Protein AF-A0A939L109-F1 (afdb_monomer_lite)

Structure (mmCIF, N/CA/C/O backbone):
data_AF-A0A939L109-F1
#
_entry.id   AF-A0A939L109-F1
#
loop_
_atom_site.group_PDB
_atom_site.id
_atom_site.type_symbol
_atom_site.label_atom_id
_atom_site.label_alt_id
_atom_site.label_comp_id
_atom_site.label_asym_id
_atom_site.label_entity_id
_atom_site.label_seq_id
_atom_site.pdbx_PDB_ins_code
_atom_site.Cartn_x
_atom_site.Cartn_y
_atom_site.Cartn_z
_atom_site.occupancy
_atom_site.B_iso_or_equiv
_atom_site.auth_seq_id
_atom_site.auth_comp_id
_atom_site.auth_asym_id
_atom_site.auth_atom_id
_atom_site.pdbx_PDB_model_num
ATOM 1 N N . MET A 1 1 ? -14.564 -8.162 -35.081 1.00 49.44 1 MET A N 1
ATOM 2 C CA . MET A 1 1 ? -13.228 -7.936 -35.665 1.00 49.44 1 MET A CA 1
ATOM 3 C C . MET A 1 1 ? -12.647 -6.799 -34.848 1.00 49.44 1 MET A C 1
ATOM 5 O O . MET A 1 1 ? -13.273 -5.752 -34.835 1.00 49.44 1 MET A O 1
ATOM 9 N N . ALA A 1 2 ? -11.643 -7.060 -34.009 1.00 52.41 2 ALA A N 1
ATOM 10 C CA . ALA A 1 2 ? -11.053 -6.019 -33.167 1.00 52.41 2 ALA A CA 1
ATOM 11 C C . ALA A 1 2 ? -10.282 -5.046 -34.067 1.00 52.41 2 ALA A C 1
ATOM 13 O O . ALA A 1 2 ? -9.572 -5.512 -34.960 1.00 52.41 2 ALA A O 1
ATOM 14 N N . ASP A 1 3 ? -10.469 -3.741 -33.869 1.00 55.56 3 ASP A N 1
ATOM 15 C CA . ASP A 1 3 ? -9.761 -2.716 -34.632 1.00 55.56 3 ASP A CA 1
ATOM 16 C C . ASP A 1 3 ? -8.244 -2.882 -34.444 1.00 55.56 3 ASP A C 1
ATOM 18 O O . ASP A 1 3 ? -7.767 -2.841 -33.305 1.00 55.56 3 ASP A O 1
ATOM 22 N N . PRO A 1 4 ? -7.473 -3.090 -35.527 1.00 61.28 4 PRO A N 1
ATOM 23 C CA . PRO A 1 4 ? -6.024 -3.274 -35.451 1.00 61.28 4 PRO A CA 1
ATOM 24 C C . PRO A 1 4 ? -5.295 -2.018 -34.949 1.00 61.28 4 PRO A C 1
ATOM 26 O O . PRO A 1 4 ? -4.188 -2.136 -34.431 1.00 61.28 4 PRO A O 1
ATOM 29 N N . ASP A 1 5 ? -5.931 -0.845 -35.023 1.00 57.03 5 ASP A N 1
ATOM 30 C CA . ASP A 1 5 ? -5.383 0.414 -34.508 1.00 57.03 5 ASP A CA 1
ATOM 31 C C . ASP A 1 5 ? -5.327 0.458 -32.972 1.00 57.03 5 ASP A C 1
ATOM 33 O O . ASP A 1 5 ? -4.375 0.994 -32.411 1.00 57.03 5 ASP A O 1
ATOM 37 N N . LEU A 1 6 ? -6.253 -0.205 -32.263 1.00 56.50 6 LEU A N 1
ATOM 38 C CA . LEU A 1 6 ? -6.193 -0.302 -30.793 1.00 56.50 6 LEU A CA 1
ATOM 39 C C . LEU A 1 6 ? -5.049 -1.204 -30.304 1.00 56.50 6 LEU A C 1
ATOM 41 O O . LEU A 1 6 ? -4.617 -1.087 -29.159 1.00 56.50 6 LEU A O 1
ATOM 45 N N . ALA A 1 7 ? -4.556 -2.107 -31.155 1.00 55.50 7 ALA A N 1
ATOM 46 C CA . ALA A 1 7 ? -3.423 -2.969 -30.832 1.00 55.50 7 ALA A CA 1
ATOM 47 C C . ALA A 1 7 ? -2.065 -2.266 -31.023 1.00 55.50 7 ALA A C 1
ATOM 49 O O . ALA A 1 7 ? -1.068 -2.728 -30.471 1.00 55.50 7 ALA A O 1
ATOM 50 N N . LEU A 1 8 ? -2.019 -1.162 -31.780 1.00 53.06 8 LEU A N 1
ATOM 51 C CA . LEU A 1 8 ? -0.794 -0.405 -32.065 1.00 53.06 8 LEU A CA 1
ATOM 52 C C . LEU A 1 8 ? -0.527 0.730 -31.063 1.00 53.06 8 LEU A C 1
ATOM 54 O O . LEU A 1 8 ? 0.602 1.203 -30.979 1.00 53.06 8 LEU A O 1
ATOM 58 N N . GLU A 1 9 ? -1.517 1.125 -30.261 1.00 59.28 9 GLU A N 1
ATOM 59 C CA . GLU A 1 9 ? -1.388 2.203 -29.268 1.00 59.28 9 GLU A CA 1
ATOM 60 C C . GLU A 1 9 ? -1.231 1.683 -27.825 1.00 59.28 9 GLU A C 1
ATOM 62 O O . GLU A 1 9 ? -1.525 2.375 -26.854 1.00 59.28 9 GLU A O 1
ATOM 67 N N . PHE A 1 10 ? -0.741 0.455 -27.636 1.00 61.62 10 PHE A N 1
ATOM 68 C CA . PHE A 1 10 ? -0.371 -0.035 -26.304 1.00 61.62 10 PHE A CA 1
ATOM 69 C C . PHE A 1 10 ? 1.058 0.411 -25.954 1.00 61.62 10 PHE A C 1
ATOM 71 O O . PHE A 1 10 ? 1.992 -0.389 -25.922 1.00 61.62 10 PHE A O 1
ATOM 78 N N . THR A 1 11 ? 1.243 1.715 -25.730 1.00 71.56 11 THR A N 1
ATOM 79 C CA . THR A 1 11 ? 2.520 2.265 -25.247 1.00 71.56 11 THR A CA 1
ATOM 80 C C . THR A 1 11 ? 2.504 2.311 -23.724 1.00 71.56 11 THR A C 1
ATOM 82 O O . THR A 1 11 ? 1.675 2.987 -23.120 1.00 71.56 11 THR A O 1
ATOM 85 N N . VAL A 1 12 ? 3.427 1.590 -23.090 1.00 81.75 12 VAL A N 1
ATOM 86 C CA . VAL A 1 12 ? 3.613 1.618 -21.635 1.00 81.75 12 VAL A CA 1
ATOM 87 C C . VAL A 1 12 ? 4.730 2.601 -21.306 1.00 81.75 12 VAL A C 1
ATOM 89 O O . VAL A 1 12 ? 5.831 2.454 -21.820 1.00 81.75 12 VAL A O 1
ATOM 92 N N . SER A 1 13 ? 4.467 3.578 -20.434 1.00 89.69 13 SER A N 1
ATOM 93 C CA . SER A 1 13 ? 5.487 4.498 -19.918 1.00 89.69 13 SER A CA 1
ATOM 94 C C . SER A 1 13 ? 6.118 3.936 -18.637 1.00 89.69 13 SER A C 1
ATOM 96 O O . SER A 1 13 ? 5.464 3.923 -17.586 1.00 89.69 13 SER A O 1
ATOM 98 N N . PRO A 1 14 ? 7.397 3.499 -18.647 1.00 90.62 14 PRO A N 1
ATOM 99 C CA . PRO A 1 14 ? 8.038 2.973 -17.443 1.00 90.62 14 PRO A CA 1
ATOM 100 C C . PRO A 1 14 ? 8.164 4.028 -16.338 1.00 90.62 14 PRO A C 1
ATOM 102 O O . PRO A 1 14 ? 8.160 3.690 -15.161 1.00 90.62 14 PRO A O 1
ATOM 105 N N . ALA A 1 15 ? 8.276 5.311 -16.695 1.00 90.50 15 ALA A N 1
ATOM 106 C CA . ALA A 1 15 ? 8.344 6.403 -15.726 1.00 90.50 15 ALA A CA 1
ATOM 107 C C . ALA A 1 15 ? 7.022 6.587 -14.962 1.00 90.50 15 ALA A C 1
ATOM 109 O O . ALA A 1 15 ? 7.042 6.802 -13.752 1.00 90.50 15 ALA A O 1
ATOM 110 N N . GLU A 1 16 ? 5.880 6.455 -15.641 1.00 92.06 16 GLU A N 1
ATOM 111 C CA . GLU A 1 16 ? 4.568 6.550 -14.992 1.00 92.06 16 GLU A CA 1
ATOM 112 C C . GLU A 1 16 ? 4.283 5.340 -14.101 1.00 92.06 16 GLU A C 1
ATOM 114 O O . GLU A 1 16 ? 3.771 5.506 -12.994 1.00 92.06 16 GLU A O 1
ATOM 119 N N . LEU A 1 17 ? 4.670 4.132 -14.532 1.00 92.88 17 LEU A N 1
ATOM 120 C CA . LEU A 1 17 ? 4.563 2.928 -13.701 1.00 92.88 17 LEU A CA 1
ATOM 121 C C . LEU A 1 17 ? 5.401 3.039 -12.423 1.00 92.88 17 LEU A C 1
ATOM 123 O O . LEU A 1 17 ? 4.918 2.715 -11.341 1.00 92.88 17 LEU A O 1
ATOM 127 N N . ASP A 1 18 ? 6.635 3.523 -12.540 1.00 93.00 18 ASP A N 1
ATOM 128 C CA . ASP A 1 18 ? 7.543 3.738 -11.412 1.00 93.00 18 ASP A CA 1
ATOM 129 C C . ASP A 1 18 ? 6.990 4.805 -10.451 1.00 93.00 18 ASP A C 1
ATOM 131 O O . ASP A 1 18 ? 6.860 4.557 -9.254 1.00 93.00 18 ASP A O 1
ATOM 135 N N . GLY A 1 19 ? 6.539 5.951 -10.975 1.00 92.56 19 GLY A N 1
ATOM 136 C CA . GLY A 1 19 ? 5.921 7.008 -10.167 1.00 92.56 19 GLY A CA 1
ATOM 137 C C . GLY A 1 19 ? 4.632 6.562 -9.465 1.00 92.56 19 GLY A C 1
ATOM 138 O O . GLY A 1 19 ? 4.418 6.873 -8.288 1.00 92.56 19 GLY A O 1
ATOM 139 N N . CYS A 1 20 ? 3.788 5.783 -10.149 1.00 92.44 20 CYS A N 1
ATOM 140 C CA . CYS A 1 20 ? 2.597 5.179 -9.552 1.00 92.44 20 CYS A CA 1
ATOM 141 C C . CYS A 1 20 ? 2.980 4.170 -8.460 1.00 92.44 20 CYS A C 1
ATOM 143 O O . CYS A 1 20 ? 2.414 4.201 -7.367 1.00 92.44 20 CYS A O 1
ATOM 145 N N . GLY A 1 21 ? 3.990 3.335 -8.719 1.00 94.50 21 GLY A N 1
ATOM 146 C CA . GLY A 1 21 ? 4.509 2.366 -7.761 1.00 94.50 21 GLY A CA 1
ATOM 147 C C . GLY A 1 21 ? 5.037 3.017 -6.485 1.00 94.50 21 GLY A C 1
ATOM 148 O O . GLY A 1 21 ? 4.652 2.621 -5.384 1.00 94.50 21 GLY A O 1
ATOM 149 N N . GLN A 1 22 ? 5.838 4.073 -6.627 1.00 94.75 22 GLN A N 1
ATOM 150 C CA . GLN A 1 22 ? 6.362 4.863 -5.510 1.00 94.75 22 GLN A CA 1
ATOM 151 C C . GLN A 1 22 ? 5.243 5.538 -4.713 1.00 94.75 22 GLN A C 1
ATOM 153 O O . GLN A 1 22 ? 5.258 5.511 -3.483 1.00 94.75 22 GLN A O 1
ATOM 158 N N . SER A 1 23 ? 4.241 6.096 -5.397 1.00 94.50 23 SER A N 1
ATOM 159 C CA . SER A 1 23 ? 3.086 6.719 -4.742 1.00 94.50 23 SER A CA 1
ATOM 160 C C . SER A 1 23 ? 2.275 5.700 -3.939 1.00 94.50 23 SER A C 1
ATOM 162 O O . SER A 1 23 ? 1.925 5.960 -2.789 1.00 94.50 23 SER A O 1
ATOM 164 N N . ALA A 1 24 ? 2.019 4.520 -4.509 1.00 93.31 24 ALA A N 1
ATOM 165 C CA . ALA A 1 24 ? 1.292 3.444 -3.840 1.00 93.31 24 ALA A CA 1
ATOM 166 C C . ALA A 1 24 ? 2.050 2.912 -2.612 1.00 93.31 24 ALA A C 1
ATOM 168 O O . ALA A 1 24 ? 1.449 2.724 -1.556 1.00 93.31 24 ALA A O 1
ATOM 169 N N . GLN A 1 25 ? 3.372 2.747 -2.713 1.00 93.56 25 GLN A N 1
ATOM 170 C CA . GLN A 1 25 ? 4.218 2.359 -1.581 1.00 93.56 25 GLN A CA 1
ATOM 171 C C . GLN A 1 25 ? 4.262 3.431 -0.493 1.00 93.56 25 GLN A C 1
ATOM 173 O O . GLN A 1 25 ? 4.176 3.106 0.689 1.00 93.56 25 GLN A O 1
ATOM 178 N N . HIS A 1 26 ? 4.367 4.705 -0.873 1.00 95.06 26 HIS A N 1
ATOM 179 C CA . HIS A 1 26 ? 4.370 5.809 0.080 1.00 95.06 26 HIS A CA 1
ATOM 180 C C . HIS A 1 26 ? 3.053 5.874 0.858 1.00 95.06 26 HIS A C 1
ATOM 182 O O . HIS A 1 26 ? 3.067 5.892 2.087 1.00 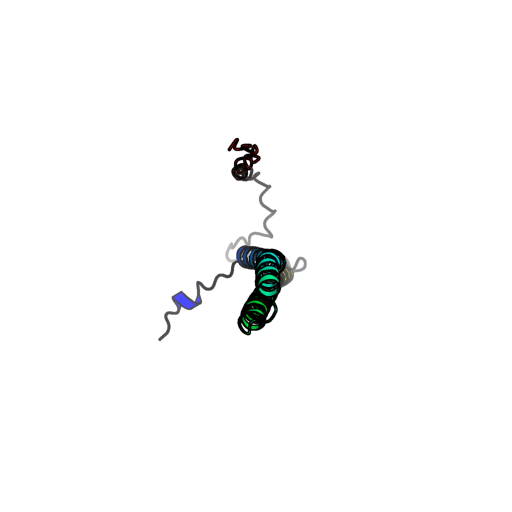95.06 26 HIS A O 1
ATOM 188 N N . LEU A 1 27 ? 1.916 5.840 0.155 1.00 92.44 27 LEU A N 1
ATOM 189 C CA . LEU A 1 27 ? 0.598 5.822 0.788 1.00 92.44 27 LEU A CA 1
ATOM 190 C C . LEU A 1 27 ? 0.409 4.569 1.651 1.00 92.44 27 LEU A C 1
ATOM 192 O O . LEU A 1 27 ? -0.027 4.687 2.794 1.00 92.44 27 LEU A O 1
ATOM 196 N N . GLY A 1 28 ? 0.801 3.392 1.154 1.00 92.56 28 GLY A N 1
ATOM 197 C CA . GLY A 1 28 ? 0.801 2.153 1.933 1.00 92.56 28 GLY A CA 1
ATOM 198 C C . GLY A 1 28 ? 1.653 2.246 3.204 1.00 92.56 28 GLY A C 1
ATOM 199 O O . GLY A 1 28 ? 1.257 1.740 4.246 1.00 92.56 28 GLY A O 1
ATOM 200 N N . GLY A 1 29 ? 2.778 2.962 3.169 1.00 92.19 29 GLY A N 1
ATOM 201 C CA . GLY A 1 29 ? 3.616 3.197 4.347 1.00 92.19 29 GLY A CA 1
ATOM 202 C C . GLY A 1 29 ? 2.996 4.136 5.388 1.00 92.19 29 GLY A C 1
ATOM 203 O O . GLY A 1 29 ? 3.257 3.973 6.574 1.00 92.19 29 GLY A O 1
ATOM 204 N N . LEU A 1 30 ? 2.163 5.095 4.969 1.00 93.69 30 LEU A N 1
ATOM 205 C CA . LEU A 1 30 ? 1.528 6.068 5.872 1.00 93.69 30 LEU A CA 1
ATOM 206 C C . LEU A 1 30 ? 0.279 5.525 6.580 1.00 93.69 30 LEU A C 1
ATOM 208 O O . LEU A 1 30 ? -0.028 5.932 7.701 1.00 93.69 30 LEU A O 1
ATOM 212 N N . VAL A 1 31 ? -0.467 4.629 5.928 1.00 91.12 31 VAL A N 1
ATOM 213 C CA . VAL A 1 31 ? -1.767 4.156 6.430 1.00 91.12 31 VAL A CA 1
ATOM 214 C C . VAL A 1 31 ? -1.689 3.525 7.830 1.00 91.12 31 VAL A C 1
ATOM 216 O O . VAL A 1 31 ? -2.541 3.879 8.647 1.00 91.12 31 VAL A O 1
ATOM 219 N N . PRO A 1 32 ? -0.718 2.657 8.183 1.00 88.75 32 PRO A N 1
ATOM 220 C CA . PRO A 1 32 ? -0.676 2.037 9.511 1.00 88.75 32 PRO A CA 1
ATOM 221 C C . PRO A 1 32 ? -0.553 3.038 10.670 1.00 88.75 32 PRO A C 1
ATOM 223 O O . PRO A 1 32 ? -1.201 2.865 11.712 1.00 88.75 32 PRO A O 1
ATOM 226 N N . ASP A 1 33 ? 0.227 4.103 10.479 1.00 89.06 33 ASP A N 1
ATOM 227 C CA . ASP A 1 33 ? 0.431 5.157 11.477 1.00 89.06 33 ASP A CA 1
ATOM 228 C C . ASP A 1 33 ? -0.834 6.003 11.653 1.00 89.06 33 ASP A C 1
ATOM 230 O O . ASP A 1 33 ? -1.293 6.221 12.777 1.00 89.06 33 ASP A O 1
ATOM 234 N N . GLU A 1 34 ? -1.461 6.425 10.550 1.00 90.62 34 GLU A N 1
ATOM 235 C CA . GLU A 1 34 ? -2.724 7.174 10.595 1.00 90.62 34 GLU A CA 1
ATOM 236 C C . GLU A 1 34 ? -3.868 6.336 11.180 1.00 90.62 34 GLU A C 1
ATOM 238 O O . GLU A 1 34 ? -4.680 6.826 11.965 1.00 90.62 34 GLU A O 1
ATOM 243 N N . THR A 1 35 ? -3.895 5.042 10.872 1.00 88.38 35 THR A N 1
ATOM 244 C CA . THR A 1 35 ? -4.904 4.106 11.376 1.00 88.38 35 THR A CA 1
ATOM 245 C C . THR A 1 35 ? -4.791 3.901 12.886 1.00 88.38 35 THR A C 1
ATOM 247 O O . THR A 1 35 ? -5.803 3.764 13.578 1.00 88.38 35 THR A O 1
ATOM 250 N N . SER A 1 36 ? -3.575 3.940 13.432 1.00 84.88 36 SER A N 1
ATOM 251 C CA . SER A 1 36 ? -3.352 3.824 14.879 1.00 84.88 36 SER A CA 1
ATOM 252 C C . SER A 1 36 ? -3.984 4.992 15.656 1.00 84.88 36 SER A C 1
ATOM 254 O O . SER A 1 36 ? -4.499 4.804 16.759 1.00 84.88 36 SER A O 1
ATOM 256 N N . LYS A 1 37 ? -4.090 6.177 15.035 1.00 88.75 37 LYS A N 1
ATOM 257 C CA . LYS A 1 37 ? -4.778 7.345 15.617 1.00 88.75 37 LYS A CA 1
ATOM 258 C C . LYS A 1 37 ? -6.293 7.155 15.757 1.00 88.75 37 LYS A C 1
ATOM 260 O O . LYS A 1 37 ? -6.922 7.896 16.507 1.00 88.75 37 LYS A O 1
ATOM 265 N N . ILE A 1 38 ? -6.885 6.187 15.052 1.00 83.75 38 ILE A N 1
ATOM 266 C CA . ILE A 1 38 ? -8.312 5.838 15.159 1.00 83.75 38 ILE A CA 1
ATOM 267 C C . ILE A 1 38 ? -8.531 4.825 16.287 1.00 83.75 38 ILE A C 1
ATOM 269 O O . ILE A 1 38 ? -9.503 4.928 17.039 1.00 83.75 38 ILE A O 1
ATOM 273 N N . THR A 1 39 ? -7.624 3.856 16.442 1.00 89.56 39 THR A N 1
ATOM 274 C CA . THR A 1 39 ? -7.770 2.800 17.453 1.00 89.56 39 THR A CA 1
ATOM 275 C C . THR A 1 39 ? -7.602 3.301 18.879 1.00 89.56 39 THR A C 1
ATOM 277 O O . THR A 1 39 ? -8.266 2.786 19.781 1.00 89.56 39 THR A O 1
ATOM 280 N N . ASP A 1 40 ? -6.778 4.327 19.086 1.00 89.25 40 ASP A N 1
ATOM 281 C CA . ASP A 1 40 ? -6.531 4.894 20.412 1.00 89.25 40 ASP A CA 1
ATOM 282 C C . ASP A 1 40 ? -7.808 5.500 21.040 1.00 89.25 40 ASP A C 1
ATOM 284 O O . ASP A 1 40 ? -8.178 5.090 22.148 1.00 89.25 40 ASP A O 1
ATOM 288 N N . PRO A 1 41 ? -8.563 6.384 20.352 1.00 91.44 41 PRO A N 1
ATOM 289 C CA . PRO A 1 41 ? -9.875 6.841 20.811 1.00 91.44 41 PRO A CA 1
ATOM 290 C C . PRO A 1 41 ? -10.879 5.710 21.051 1.00 91.44 41 PRO A C 1
ATOM 292 O O . PRO A 1 41 ? -11.623 5.760 22.031 1.00 91.44 41 PRO A O 1
ATOM 295 N N . CYS A 1 42 ? -10.900 4.672 20.205 1.00 90.81 42 CYS A N 1
ATOM 296 C CA . CYS A 1 42 ? -11.769 3.508 20.415 1.00 90.81 42 CYS A CA 1
ATOM 297 C C . CYS A 1 42 ? -11.420 2.773 21.717 1.00 90.81 42 CYS A C 1
ATOM 299 O O . CYS A 1 42 ? -12.316 2.395 22.474 1.00 90.81 42 CYS A O 1
ATOM 301 N N . GLY A 1 43 ? -10.128 2.614 22.018 1.00 91.00 43 GLY A N 1
ATOM 302 C CA . GLY A 1 43 ? -9.653 2.038 23.276 1.00 91.00 43 GLY A CA 1
ATOM 303 C C . GLY A 1 43 ? -10.044 2.879 24.495 1.00 91.00 43 GLY A C 1
ATOM 304 O O . GLY A 1 43 ? -10.547 2.336 25.481 1.00 91.00 43 GLY A O 1
ATOM 305 N N . GLN A 1 44 ? -9.882 4.203 24.411 1.00 92.94 44 GLN A N 1
ATOM 306 C CA . GLN A 1 44 ? -10.274 5.141 25.471 1.00 92.94 44 GLN A CA 1
ATOM 307 C C . GLN A 1 44 ? -11.789 5.136 25.712 1.00 92.94 44 GLN A C 1
ATOM 309 O O . GLN A 1 44 ? -12.234 5.041 26.857 1.00 92.94 44 GLN A O 1
ATOM 314 N N . ALA A 1 45 ? -12.588 5.163 24.643 1.00 93.19 45 ALA A N 1
ATOM 315 C CA . ALA A 1 45 ? -14.042 5.075 24.726 1.00 93.19 45 ALA A CA 1
ATOM 316 C C . ALA A 1 45 ? -14.486 3.741 25.345 1.00 93.19 45 ALA A C 1
ATOM 318 O O . ALA A 1 45 ? -15.321 3.726 26.249 1.00 93.19 45 ALA A O 1
ATOM 319 N N . ALA A 1 46 ? -13.880 2.624 24.932 1.00 94.69 46 ALA A N 1
ATOM 320 C CA . ALA A 1 46 ? -14.152 1.315 25.516 1.00 94.69 46 ALA A CA 1
ATOM 321 C C . ALA A 1 46 ? -13.797 1.253 27.012 1.00 94.69 46 ALA A C 1
ATOM 323 O O . ALA A 1 46 ? -14.521 0.632 27.786 1.00 94.69 46 ALA A O 1
ATOM 324 N N . ALA A 1 47 ? -12.709 1.901 27.441 1.00 93.75 47 ALA A N 1
ATOM 325 C CA . ALA A 1 47 ? -12.340 1.979 28.855 1.00 93.75 47 ALA A CA 1
ATOM 326 C C . ALA A 1 47 ? -13.359 2.791 29.676 1.00 93.75 47 ALA A C 1
ATOM 328 O O . ALA A 1 47 ? -13.736 2.371 30.770 1.00 93.75 47 ALA A O 1
ATOM 329 N N . GLY A 1 48 ? -13.861 3.904 29.127 1.00 96.00 48 GLY A N 1
ATOM 330 C CA . GLY A 1 48 ? -14.925 4.708 29.743 1.00 96.00 48 GLY A CA 1
ATOM 331 C C . GLY A 1 48 ? -16.274 3.985 29.848 1.00 96.00 48 GLY A C 1
ATOM 332 O O . GLY A 1 48 ? -17.110 4.357 30.667 1.00 96.00 48 GLY A O 1
ATOM 333 N N . LEU A 1 49 ? -16.468 2.925 29.060 1.00 95.50 49 LEU A N 1
ATOM 334 C CA . LEU A 1 49 ? -17.660 2.075 29.049 1.00 95.50 49 LEU A CA 1
ATOM 335 C C . LEU A 1 49 ? -17.473 0.767 29.840 1.00 95.50 49 LEU A C 1
ATOM 337 O O . LEU A 1 49 ? -18.233 -0.180 29.650 1.00 95.50 49 LEU A O 1
ATOM 341 N N . SER A 1 50 ? -16.471 0.673 30.720 1.00 91.00 50 SER A N 1
ATOM 342 C CA . SER A 1 50 ? -16.195 -0.557 31.474 1.00 91.00 50 SER A CA 1
ATOM 343 C C . SER A 1 50 ? -17.441 -1.108 32.187 1.00 91.00 50 SER A C 1
ATOM 345 O O . SER A 1 50 ? -18.175 -0.372 32.846 1.00 91.00 50 SER A O 1
ATOM 347 N N . GLY A 1 51 ? -17.689 -2.412 32.031 1.00 91.31 51 GLY A N 1
ATOM 348 C CA . GLY A 1 51 ? -18.878 -3.098 32.553 1.00 91.31 51 GLY A CA 1
ATOM 349 C C . GLY A 1 51 ? -20.094 -3.093 31.618 1.00 91.31 51 GLY A C 1
ATOM 350 O O . GLY A 1 51 ? -21.048 -3.827 31.870 1.00 91.31 51 GLY A O 1
ATOM 351 N N . TRP A 1 52 ? -20.057 -2.339 30.517 1.00 95.19 52 TRP A N 1
ATOM 352 C CA . TRP A 1 52 ? -21.103 -2.341 29.496 1.00 95.19 52 TRP A CA 1
ATOM 353 C C . TRP A 1 52 ? -20.734 -3.258 28.328 1.00 95.19 52 TRP A C 1
ATOM 355 O O . TRP A 1 52 ? -19.593 -3.270 27.869 1.00 95.19 52 TRP A O 1
ATOM 365 N N . LEU A 1 53 ? -21.724 -3.968 27.774 1.00 92.44 53 LEU A N 1
ATOM 366 C CA . LEU A 1 53 ? -21.554 -4.778 26.554 1.00 92.44 53 LEU A CA 1
ATOM 367 C C . LEU A 1 53 ? -21.040 -3.955 25.360 1.00 92.44 53 LEU A C 1
ATOM 369 O O . LEU A 1 53 ? -20.364 -4.476 24.479 1.00 92.44 53 LEU A O 1
ATOM 373 N N . THR A 1 54 ? -21.336 -2.656 25.328 1.00 94.56 54 THR A N 1
ATOM 374 C CA . THR A 1 54 ? -20.886 -1.746 24.269 1.00 94.56 54 THR A CA 1
ATOM 375 C C . THR A 1 54 ? -19.378 -1.493 24.294 1.00 94.56 54 THR A C 1
ATOM 377 O O . THR A 1 54 ? -18.819 -1.149 23.256 1.00 94.56 54 THR A O 1
ATOM 380 N N . ALA A 1 55 ? -18.693 -1.706 25.424 1.00 95.25 55 ALA A N 1
ATOM 381 C CA . ALA A 1 55 ? -17.249 -1.506 25.521 1.00 95.25 55 ALA A CA 1
ATOM 382 C C . ALA A 1 55 ? -16.461 -2.441 24.599 1.00 95.25 55 ALA A C 1
ATOM 384 O O . ALA A 1 55 ? -15.558 -1.988 23.892 1.00 95.25 55 ALA A O 1
ATOM 385 N N . SER A 1 56 ? -16.801 -3.735 24.582 1.00 92.69 56 SER A N 1
ATOM 386 C CA . SER A 1 56 ? -16.145 -4.695 23.689 1.00 92.69 56 SER A CA 1
ATOM 387 C C . SER A 1 56 ? -16.477 -4.390 22.233 1.00 92.69 56 SER A C 1
ATOM 389 O O . SER A 1 56 ? -15.568 -4.314 21.420 1.00 92.69 56 SER A O 1
ATOM 391 N N . ALA A 1 57 ? -17.739 -4.078 21.921 1.00 94.69 57 ALA A N 1
ATOM 392 C CA . ALA A 1 57 ? -18.153 -3.749 20.557 1.00 94.69 57 ALA A CA 1
ATOM 393 C C . ALA A 1 57 ? -17.392 -2.544 19.969 1.00 94.69 57 ALA A C 1
ATOM 395 O O . ALA A 1 57 ? -16.970 -2.585 18.814 1.00 94.69 57 ALA A O 1
ATOM 396 N N . VAL A 1 58 ? -17.176 -1.479 20.753 1.00 95.00 58 VAL A N 1
ATOM 397 C CA . VAL A 1 58 ? -16.399 -0.302 20.316 1.00 95.00 58 VAL A CA 1
ATOM 398 C C . VAL A 1 58 ? -14.929 -0.657 20.095 1.00 95.00 58 VAL A C 1
ATOM 400 O O . VAL A 1 58 ? -14.333 -0.223 19.108 1.00 95.00 58 VAL A O 1
ATOM 403 N N . ARG A 1 59 ? -14.348 -1.465 20.988 1.00 93.88 59 ARG A N 1
ATOM 404 C CA . ARG A 1 59 ? -12.960 -1.923 20.861 1.00 93.88 59 ARG A CA 1
ATOM 405 C C . ARG A 1 59 ? -12.771 -2.787 19.617 1.00 93.88 59 ARG A C 1
ATOM 407 O O . ARG A 1 59 ? -11.897 -2.492 18.809 1.00 93.8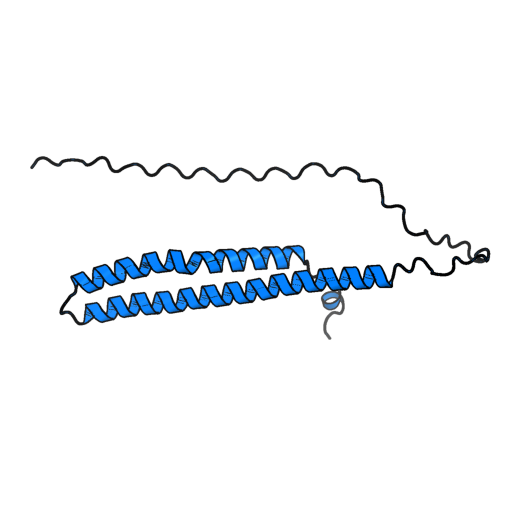8 59 ARG A O 1
ATOM 414 N N . ASP A 1 60 ? -13.627 -3.788 19.441 1.00 93.81 60 ASP A N 1
ATOM 415 C CA . ASP A 1 60 ? -13.577 -4.729 18.322 1.00 93.81 60 ASP A CA 1
ATOM 416 C C . ASP A 1 60 ? -13.802 -4.012 16.988 1.00 93.81 60 ASP A C 1
ATOM 418 O O . ASP A 1 60 ? -13.129 -4.307 16.004 1.00 93.81 60 ASP A O 1
ATOM 422 N N . CYS A 1 61 ? -14.697 -3.018 16.956 1.00 93.38 61 CYS A N 1
ATOM 423 C CA . CYS A 1 61 ? -14.894 -2.160 15.791 1.00 93.38 61 CYS A CA 1
ATOM 424 C C . CYS A 1 61 ? -13.594 -1.438 15.402 1.00 93.38 61 CYS A C 1
ATOM 426 O O . CYS A 1 61 ? -13.175 -1.525 14.248 1.00 93.38 61 CYS A O 1
ATOM 428 N N . GLY A 1 62 ? -12.922 -0.791 16.362 1.00 93.31 62 GLY A N 1
ATOM 429 C CA . GLY A 1 62 ? -11.637 -0.128 16.122 1.00 93.31 62 GLY A CA 1
ATOM 430 C C . GLY A 1 62 ? -10.560 -1.100 15.631 1.00 93.31 62 GLY A C 1
ATOM 431 O O . GLY A 1 62 ? -9.893 -0.834 14.632 1.00 93.31 62 GLY A O 1
ATOM 432 N N . THR A 1 63 ? -10.428 -2.260 16.280 1.00 93.25 63 THR A N 1
ATOM 433 C CA . THR A 1 63 ? -9.468 -3.301 15.883 1.00 93.25 63 THR A CA 1
ATOM 434 C C . THR A 1 63 ? -9.738 -3.835 14.475 1.00 93.25 63 THR A C 1
ATOM 436 O O . THR A 1 63 ? -8.803 -3.966 13.687 1.00 93.25 63 THR A O 1
ATOM 439 N N . ASN A 1 64 ? -10.998 -4.100 14.125 1.00 94.69 64 ASN A N 1
ATOM 440 C CA . ASN A 1 64 ? -11.366 -4.600 12.800 1.00 94.69 64 ASN A CA 1
ATOM 441 C C . ASN A 1 64 ? -11.127 -3.558 11.705 1.00 94.69 64 ASN A C 1
ATOM 443 O O . ASN A 1 64 ? -10.589 -3.897 10.652 1.00 94.69 64 ASN A O 1
ATOM 447 N N . TRP A 1 65 ? -11.467 -2.290 11.956 1.00 93.19 65 TRP A N 1
ATOM 448 C CA . TRP A 1 65 ? -11.142 -1.202 11.032 1.00 93.19 65 TRP A CA 1
ATOM 449 C C . TRP A 1 65 ? -9.642 -1.093 10.800 1.00 93.19 65 TRP A C 1
ATOM 451 O O . TRP A 1 65 ? -9.213 -0.976 9.652 1.00 93.19 65 TRP A O 1
ATOM 461 N N . LYS A 1 66 ? -8.841 -1.211 11.866 1.00 93.38 66 LYS A N 1
ATOM 462 C CA . LYS A 1 66 ? -7.388 -1.214 11.732 1.00 93.38 66 LYS A CA 1
ATOM 463 C C . LYS A 1 66 ? -6.881 -2.369 10.886 1.00 93.38 66 LYS A C 1
ATOM 465 O O . LYS A 1 66 ? -6.111 -2.141 9.962 1.00 93.38 66 LYS A O 1
ATOM 470 N N . ALA A 1 67 ? -7.357 -3.583 11.140 1.00 93.69 67 ALA A N 1
ATOM 471 C CA . ALA A 1 67 ? -6.951 -4.751 10.367 1.00 93.69 67 ALA A CA 1
ATOM 472 C C . ALA A 1 67 ? -7.270 -4.610 8.865 1.00 93.69 67 ALA A C 1
ATOM 474 O O . ALA A 1 67 ? -6.460 -5.001 8.026 1.00 93.69 67 ALA A O 1
ATOM 475 N N . LEU A 1 68 ? -8.427 -4.034 8.512 1.00 95.31 68 LEU A N 1
ATOM 476 C CA . LEU A 1 68 ? -8.803 -3.792 7.115 1.00 95.31 68 LEU A CA 1
ATOM 477 C C . LEU A 1 68 ? -7.910 -2.740 6.444 1.00 95.31 68 LEU A C 1
ATOM 479 O O . LEU A 1 68 ? -7.492 -2.937 5.305 1.00 95.31 68 LEU A O 1
ATOM 483 N N . LEU A 1 69 ? -7.610 -1.646 7.145 1.00 95.06 69 LEU A N 1
ATOM 484 C CA . LEU A 1 69 ? -6.766 -0.569 6.628 1.00 95.06 69 LEU A CA 1
ATOM 485 C C . LEU A 1 69 ? -5.301 -0.999 6.504 1.00 95.06 69 LEU A C 1
ATOM 487 O O . LEU A 1 69 ? -4.693 -0.757 5.466 1.00 95.06 69 LEU A O 1
ATOM 491 N N . ASP A 1 70 ? -4.764 -1.707 7.499 1.00 93.94 70 ASP A N 1
ATOM 492 C CA . ASP A 1 70 ? -3.409 -2.269 7.455 1.00 93.94 70 ASP A CA 1
ATOM 493 C C . ASP A 1 70 ? -3.272 -3.277 6.297 1.00 93.94 70 ASP A C 1
ATOM 495 O O . ASP A 1 70 ? -2.258 -3.299 5.599 1.00 93.94 70 ASP A O 1
ATOM 499 N N . ARG A 1 71 ? -4.312 -4.081 6.031 1.00 95.94 71 ARG A N 1
ATOM 500 C CA . ARG A 1 71 ? -4.327 -4.991 4.878 1.00 95.94 71 ARG A CA 1
ATOM 501 C C . ARG A 1 71 ? -4.346 -4.239 3.551 1.00 95.94 71 ARG A C 1
ATOM 503 O O . ARG A 1 71 ? -3.551 -4.558 2.677 1.00 95.94 71 ARG A O 1
ATOM 510 N N . LEU A 1 72 ? -5.218 -3.240 3.408 1.00 94.75 72 LEU A N 1
ATOM 511 C CA . LEU A 1 72 ? -5.272 -2.406 2.206 1.00 94.75 72 LEU A CA 1
ATOM 512 C C . LEU A 1 72 ? -3.929 -1.707 1.951 1.00 94.75 72 LEU A C 1
ATOM 514 O O . LEU A 1 72 ? -3.487 -1.609 0.810 1.00 94.75 72 LEU A O 1
ATOM 518 N N . ALA A 1 73 ? -3.269 -1.243 3.012 1.00 95.69 73 ALA A N 1
ATOM 519 C CA . ALA A 1 73 ? -1.939 -0.657 2.952 1.00 95.69 73 ALA A CA 1
ATOM 520 C C . ALA A 1 73 ? -0.896 -1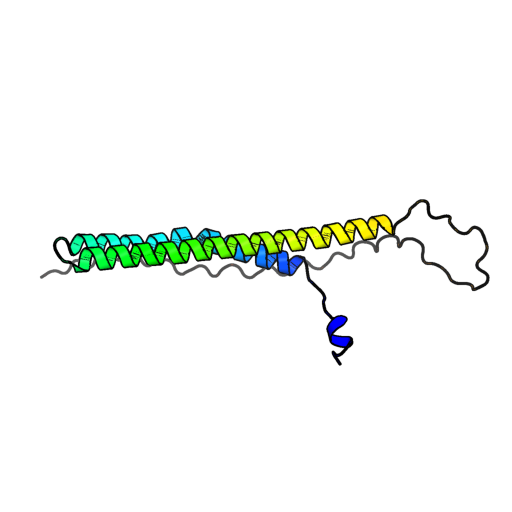.643 2.409 1.00 95.69 73 ALA A C 1
ATOM 522 O O . ALA A 1 73 ? -0.125 -1.291 1.514 1.00 95.69 73 ALA A O 1
ATOM 523 N N . GLY A 1 74 ? -0.920 -2.885 2.906 1.00 95.69 74 GLY A N 1
ATOM 524 C CA . GLY A 1 74 ? -0.105 -3.983 2.389 1.00 95.69 74 GLY A CA 1
ATOM 525 C C . GLY A 1 74 ? -0.375 -4.257 0.909 1.00 95.69 74 GLY A C 1
ATOM 526 O O . GLY A 1 74 ? 0.559 -4.255 0.112 1.00 95.69 74 GLY A O 1
ATOM 527 N N . ASP A 1 75 ? -1.647 -4.384 0.521 1.00 96.56 75 ASP A N 1
ATOM 528 C CA . ASP A 1 75 ? -2.046 -4.630 -0.870 1.00 96.56 75 ASP A CA 1
ATOM 529 C C . ASP A 1 75 ? -1.577 -3.492 -1.807 1.00 96.56 75 ASP A C 1
ATOM 531 O O . ASP A 1 75 ? -1.086 -3.750 -2.909 1.00 96.56 75 ASP A O 1
ATOM 535 N N . MET A 1 76 ? -1.669 -2.226 -1.374 1.00 95.06 76 MET A N 1
ATOM 536 C CA . MET A 1 76 ? -1.138 -1.077 -2.123 1.00 95.06 76 MET A CA 1
ATOM 537 C C . MET A 1 76 ? 0.389 -1.118 -2.247 1.00 95.06 76 MET A C 1
ATOM 539 O O . MET A 1 76 ? 0.918 -0.838 -3.325 1.00 95.06 76 MET A O 1
ATOM 543 N N . GLY A 1 77 ? 1.099 -1.492 -1.179 1.00 95.44 77 GLY A N 1
ATOM 544 C CA . GLY A 1 77 ? 2.550 -1.681 -1.205 1.00 95.44 77 GLY A CA 1
ATOM 545 C C . GLY A 1 77 ? 2.977 -2.781 -2.180 1.00 95.44 77 GLY A C 1
ATOM 546 O O . GLY A 1 77 ? 3.886 -2.569 -2.988 1.00 95.44 77 GLY A O 1
ATOM 547 N N . ASP A 1 78 ? 2.271 -3.912 -2.172 1.00 96.38 78 ASP A N 1
ATOM 548 C CA . ASP A 1 78 ? 2.511 -5.049 -3.064 1.00 96.38 78 ASP A CA 1
ATOM 549 C C . ASP A 1 78 ? 2.280 -4.682 -4.533 1.00 96.38 78 ASP A C 1
ATOM 551 O O . ASP A 1 78 ? 3.129 -4.948 -5.391 1.00 96.38 78 ASP A O 1
ATOM 555 N N . VAL A 1 79 ? 1.147 -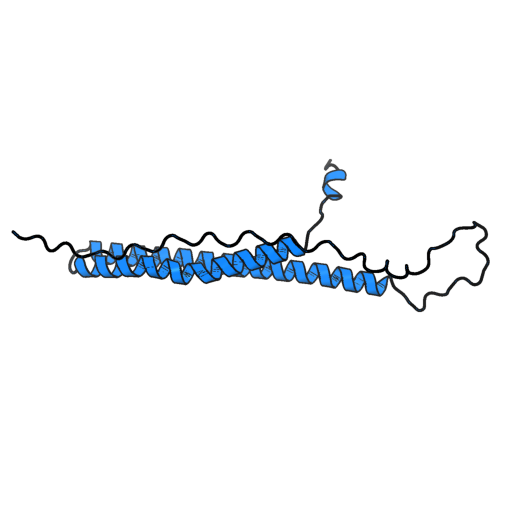4.040 -4.840 1.00 96.25 79 VAL A N 1
ATOM 556 C CA . VAL A 1 79 ? 0.863 -3.542 -6.194 1.00 96.25 79 VAL A CA 1
ATOM 557 C C . VAL A 1 79 ? 1.917 -2.519 -6.608 1.00 96.25 79 VAL A C 1
ATOM 559 O O . VAL A 1 79 ? 2.448 -2.614 -7.715 1.00 96.25 79 VAL A O 1
ATOM 562 N N . GLY A 1 80 ? 2.293 -1.601 -5.715 1.00 95.88 80 GLY A N 1
ATOM 563 C CA . GLY A 1 80 ? 3.330 -0.614 -5.990 1.00 95.88 80 GLY A CA 1
ATOM 564 C C . GLY A 1 80 ? 4.687 -1.247 -6.312 1.00 95.88 80 GLY A C 1
ATOM 565 O O . GLY A 1 80 ? 5.339 -0.861 -7.283 1.00 95.88 80 GLY A O 1
ATOM 566 N N . GLY A 1 81 ? 5.077 -2.292 -5.575 1.00 96.19 81 GLY A N 1
ATOM 567 C CA . GLY A 1 81 ? 6.282 -3.079 -5.858 1.00 96.19 81 GLY A CA 1
ATOM 568 C C . GLY A 1 81 ? 6.243 -3.780 -7.216 1.00 96.19 81 GLY A C 1
ATOM 569 O O . GLY A 1 81 ? 7.248 -3.796 -7.933 1.00 96.19 81 GLY A O 1
ATOM 570 N N . ARG A 1 82 ? 5.083 -4.308 -7.622 1.00 97.00 82 ARG A N 1
ATOM 571 C CA . ARG A 1 82 ? 4.906 -4.924 -8.949 1.00 97.00 82 ARG A CA 1
ATOM 572 C C . ARG A 1 82 ? 5.001 -3.902 -10.079 1.00 97.00 82 ARG A C 1
ATOM 574 O O . ARG A 1 82 ? 5.600 -4.211 -11.109 1.00 97.00 82 ARG A O 1
ATOM 581 N N . LEU A 1 83 ? 4.459 -2.699 -9.892 1.00 95.69 83 LEU A N 1
ATOM 582 C CA . LEU A 1 83 ? 4.560 -1.613 -10.874 1.00 95.69 83 LEU A CA 1
ATOM 583 C C . LEU A 1 83 ? 6.014 -1.164 -11.058 1.00 95.69 83 LEU A C 1
ATOM 585 O O . LEU A 1 83 ? 6.496 -1.124 -12.189 1.00 95.69 83 LEU A O 1
ATOM 589 N N . ALA A 1 84 ? 6.738 -0.936 -9.959 1.00 94.62 84 ALA A N 1
ATOM 590 C CA . ALA A 1 84 ? 8.162 -0.598 -9.998 1.00 94.62 84 ALA A CA 1
ATOM 591 C C . ALA A 1 84 ? 9.002 -1.708 -10.658 1.00 94.62 84 ALA A C 1
ATOM 593 O O . ALA A 1 84 ? 9.851 -1.435 -11.506 1.00 94.62 84 ALA A O 1
ATOM 594 N N . SER A 1 85 ? 8.718 -2.975 -10.336 1.0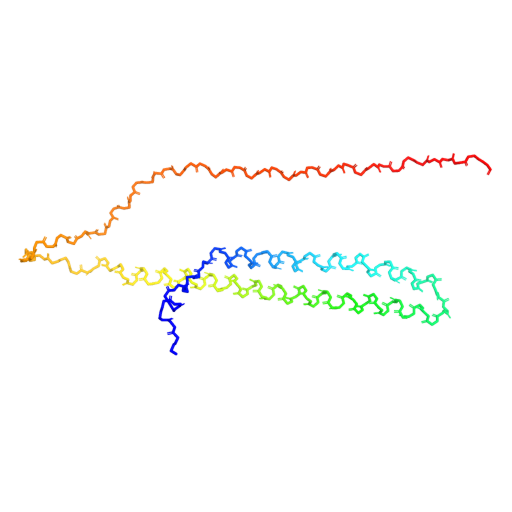0 95.75 85 SER A N 1
ATOM 595 C CA . SER A 1 85 ? 9.395 -4.122 -10.959 1.00 95.75 85 SER A CA 1
ATOM 596 C C . SER A 1 85 ? 9.124 -4.201 -12.462 1.00 95.75 85 SER A C 1
ATOM 598 O O . SER A 1 85 ? 10.035 -4.460 -13.244 1.00 95.75 85 SER A O 1
ATOM 600 N N . SER A 1 86 ? 7.885 -3.931 -12.880 1.00 95.69 86 SER A N 1
ATOM 601 C CA . SER A 1 86 ? 7.508 -3.909 -14.296 1.00 95.69 86 SER A CA 1
ATOM 602 C C . SER A 1 86 ? 8.217 -2.776 -15.039 1.00 95.69 86 SER A C 1
ATOM 604 O O . SER A 1 86 ? 8.756 -2.994 -16.119 1.00 95.69 86 SER A O 1
ATOM 606 N N . ALA A 1 87 ? 8.287 -1.583 -14.440 1.00 95.44 87 ALA A N 1
ATOM 607 C CA . ALA A 1 87 ? 9.033 -0.454 -14.991 1.00 95.44 87 ALA A CA 1
ATOM 608 C C . ALA A 1 87 ? 10.523 -0.782 -15.182 1.00 95.44 87 ALA A C 1
ATOM 610 O O . ALA A 1 87 ? 11.086 -0.505 -16.242 1.00 95.44 87 ALA A O 1
ATOM 611 N N . ALA A 1 88 ? 11.154 -1.400 -14.178 1.00 94.25 88 ALA A N 1
ATOM 612 C CA . ALA A 1 88 ? 12.545 -1.838 -14.263 1.00 94.25 88 ALA A CA 1
ATOM 613 C C . ALA A 1 88 ? 12.746 -2.886 -15.368 1.00 94.25 88 ALA A C 1
ATOM 615 O O . ALA A 1 88 ? 13.702 -2.792 -16.135 1.00 94.25 88 ALA A O 1
ATOM 616 N N . TYR A 1 89 ? 11.818 -3.839 -15.490 1.00 95.50 89 TYR A N 1
ATOM 617 C CA . TYR A 1 89 ? 11.855 -4.862 -16.530 1.00 95.50 89 TYR A CA 1
ATOM 618 C C . TYR A 1 89 ? 11.788 -4.265 -17.942 1.00 95.50 89 TYR A C 1
ATOM 620 O O . TYR A 1 89 ? 12.606 -4.629 -18.784 1.00 95.50 89 TYR A O 1
ATOM 628 N N . TYR A 1 90 ? 10.885 -3.310 -18.200 1.00 94.06 90 TYR A N 1
ATOM 629 C CA . TYR A 1 90 ? 10.811 -2.647 -19.509 1.00 94.06 90 TYR A CA 1
ATOM 630 C C . TYR A 1 90 ? 12.123 -1.947 -19.876 1.00 94.06 90 TYR A C 1
ATOM 632 O O . TYR A 1 90 ? 12.642 -2.166 -20.968 1.00 94.06 90 TYR A O 1
ATOM 640 N N . ARG A 1 91 ? 12.709 -1.183 -18.944 1.00 93.12 91 ARG A N 1
ATOM 641 C CA . ARG A 1 91 ? 14.000 -0.505 -19.167 1.00 93.12 91 ARG A CA 1
ATOM 642 C C . ARG A 1 91 ? 15.128 -1.503 -19.454 1.00 93.12 91 ARG A C 1
ATOM 644 O O . ARG A 1 91 ? 15.947 -1.256 -20.334 1.00 93.12 91 ARG A O 1
ATOM 651 N N . GLN A 1 92 ? 15.159 -2.628 -18.736 1.00 93.62 92 GLN A N 1
ATOM 652 C CA . GLN A 1 92 ? 16.158 -3.678 -18.943 1.00 93.62 92 GLN A CA 1
ATOM 653 C C . GLN A 1 92 ? 16.050 -4.286 -20.347 1.00 93.62 92 GLN A C 1
ATOM 655 O O . GLN A 1 92 ? 17.048 -4.369 -21.058 1.00 93.62 92 GLN A O 1
ATOM 660 N N . VAL A 1 93 ? 14.839 -4.660 -20.771 1.00 92.88 93 VAL A N 1
ATOM 661 C CA . VAL A 1 93 ? 14.609 -5.239 -22.103 1.00 92.88 93 VAL A CA 1
ATOM 662 C C . VAL A 1 93 ? 14.975 -4.245 -23.207 1.00 92.88 93 VAL A C 1
ATOM 664 O O . VAL A 1 93 ? 15.619 -4.632 -24.180 1.00 92.88 93 VAL A O 1
ATOM 667 N N . GLU A 1 94 ? 14.626 -2.965 -23.057 1.00 89.62 94 GLU A N 1
ATOM 668 C CA . GLU A 1 94 ? 15.025 -1.923 -24.014 1.00 89.62 94 GLU A CA 1
ATOM 669 C C . GLU A 1 94 ? 16.548 -1.802 -24.129 1.00 89.62 94 GLU A C 1
ATOM 671 O O . GLU A 1 94 ? 17.083 -1.732 -25.238 1.00 89.62 94 GLU A O 1
ATOM 676 N N . GLN A 1 95 ? 17.263 -1.834 -23.003 1.00 89.44 95 GLN A N 1
ATOM 677 C CA . GLN A 1 95 ? 18.721 -1.769 -22.988 1.00 89.44 95 GLN A CA 1
ATOM 678 C C . GLN A 1 95 ? 19.367 -3.005 -23.636 1.00 89.44 95 GLN A C 1
ATOM 680 O O . GLN A 1 95 ? 20.329 -2.869 -24.402 1.00 89.44 95 GLN A O 1
ATOM 685 N N . ASP A 1 96 ? 18.822 -4.196 -23.384 1.00 90.38 96 ASP A N 1
ATOM 686 C CA . ASP A 1 96 ? 19.305 -5.454 -23.961 1.00 90.38 96 ASP A CA 1
ATOM 687 C C . ASP A 1 96 ? 19.086 -5.496 -25.482 1.00 90.38 96 ASP A C 1
ATOM 689 O O . ASP A 1 96 ? 19.991 -5.870 -26.238 1.00 90.38 96 ASP A O 1
ATOM 693 N N . VAL A 1 97 ? 17.917 -5.049 -25.956 1.00 88.62 97 VAL A N 1
ATOM 694 C CA . VAL A 1 97 ? 17.614 -4.924 -27.390 1.00 88.62 97 VAL A CA 1
ATOM 695 C C . VAL A 1 97 ? 18.515 -3.881 -28.042 1.00 88.62 97 VAL A C 1
ATOM 697 O O . VAL A 1 97 ? 19.104 -4.160 -29.086 1.00 88.62 97 VAL A O 1
ATOM 700 N N . HIS A 1 98 ? 18.684 -2.708 -27.427 1.00 86.94 98 HIS A N 1
ATOM 701 C CA . HIS A 1 98 ? 19.564 -1.669 -27.959 1.00 86.94 98 HIS A CA 1
ATOM 702 C C . HIS A 1 98 ? 21.006 -2.176 -28.089 1.00 86.94 98 HIS A C 1
ATOM 704 O O . HIS A 1 98 ? 21.626 -2.017 -29.140 1.00 86.94 98 HIS A O 1
ATOM 710 N N . THR A 1 99 ? 21.511 -2.878 -27.074 1.00 86.00 99 THR A N 1
ATOM 711 C CA . THR A 1 99 ? 22.850 -3.487 -27.103 1.00 86.00 99 THR A CA 1
ATOM 712 C C . THR A 1 99 ? 22.960 -4.557 -28.190 1.00 86.00 99 THR A C 1
ATOM 714 O O . THR A 1 99 ? 23.957 -4.608 -28.903 1.00 86.00 99 THR A O 1
ATOM 717 N N . SER A 1 100 ? 21.923 -5.378 -28.367 1.00 83.31 100 SER A N 1
ATOM 718 C CA . SER A 1 100 ? 21.903 -6.447 -29.376 1.00 83.31 100 SER A CA 1
ATOM 719 C C . SER A 1 100 ? 21.853 -5.917 -30.812 1.00 83.31 100 SER A C 1
ATOM 721 O O . SER A 1 100 ? 22.414 -6.532 -31.717 1.00 83.31 100 SER A O 1
ATOM 723 N N . LEU A 1 101 ? 21.188 -4.780 -31.031 1.00 85.44 101 LEU A N 1
ATOM 724 C CA . LEU A 1 101 ? 21.098 -4.129 -32.341 1.00 85.44 101 LEU A CA 1
ATOM 725 C C . LEU A 1 101 ? 22.339 -3.294 -32.668 1.00 85.44 101 LEU A C 1
ATOM 727 O O . LEU A 1 101 ? 22.694 -3.138 -33.836 1.00 85.44 101 LEU A O 1
ATOM 731 N N . THR A 1 102 ? 23.027 -2.785 -31.651 1.00 81.00 102 THR A N 1
ATOM 732 C CA . THR A 1 102 ? 24.268 -2.031 -31.827 1.00 81.00 102 THR A CA 1
ATOM 733 C C . THR A 1 102 ? 25.441 -3.008 -31.867 1.00 81.00 102 THR A C 1
ATOM 735 O O . THR A 1 102 ? 26.124 -3.211 -30.870 1.00 81.00 102 THR A O 1
ATOM 738 N N . ASN A 1 103 ? 25.676 -3.654 -33.014 1.00 65.56 103 ASN A N 1
ATOM 739 C CA . ASN A 1 103 ? 26.856 -4.501 -33.211 1.00 65.56 103 ASN A CA 1
ATOM 740 C C . ASN A 1 103 ? 28.045 -3.654 -33.719 1.00 65.56 103 ASN A C 1
ATOM 742 O O . ASN A 1 103 ? 28.082 -3.323 -34.906 1.00 65.56 103 ASN A O 1
ATOM 746 N N . PRO A 1 104 ? 29.046 -3.326 -32.877 1.00 62.19 104 PRO A N 1
ATOM 747 C CA . PRO A 1 104 ? 30.216 -2.549 -33.298 1.00 62.19 104 PRO A CA 1
ATOM 748 C C . PRO A 1 104 ? 31.178 -3.330 -34.214 1.00 62.19 104 PRO A C 1
ATOM 750 O O . PRO A 1 104 ? 32.147 -2.762 -34.705 1.00 62.19 104 PRO A O 1
ATOM 753 N N . SER A 1 105 ? 30.943 -4.627 -34.433 1.00 58.97 105 SER A N 1
ATOM 754 C CA . SER A 1 105 ? 31.684 -5.492 -35.362 1.00 58.97 105 SER A CA 1
ATOM 755 C C . SER A 1 105 ? 30.860 -5.892 -36.588 1.00 58.97 105 SER A C 1
ATOM 757 O O . SER A 1 105 ? 31.249 -6.814 -37.306 1.00 58.97 105 SER A O 1
ATOM 759 N N . ALA A 1 106 ? 29.726 -5.228 -36.844 1.00 60.91 106 ALA A N 1
ATOM 760 C CA . ALA A 1 106 ? 29.032 -5.377 -38.116 1.00 60.91 106 ALA A CA 1
ATOM 761 C C . ALA A 1 106 ? 30.006 -5.011 -39.258 1.00 60.91 106 ALA A C 1
ATOM 763 O O . ALA A 1 106 ? 30.620 -3.943 -39.192 1.00 60.91 106 ALA A O 1
ATOM 764 N N . PRO A 1 107 ? 30.190 -5.877 -40.276 1.00 56.44 107 PRO A N 1
ATOM 765 C CA . PRO A 1 107 ? 31.030 -5.553 -41.420 1.00 56.44 107 PRO A CA 1
ATOM 766 C C . PRO A 1 107 ? 30.558 -4.236 -42.037 1.00 56.44 107 PRO A C 1
ATOM 768 O O . PRO A 1 107 ? 29.399 -4.127 -42.438 1.00 56.44 107 PRO A O 1
ATOM 771 N N . VAL A 1 108 ? 31.439 -3.238 -42.097 1.00 62.72 108 VAL A N 1
ATOM 772 C CA . VAL A 1 108 ? 31.210 -2.059 -42.933 1.00 62.72 108 VAL A CA 1
ATOM 773 C C . VAL A 1 108 ? 31.289 -2.559 -44.376 1.00 62.72 108 VAL A C 1
ATOM 775 O O . VAL A 1 108 ? 32.305 -3.158 -44.732 1.00 62.72 108 VAL A O 1
ATOM 778 N N . PRO A 1 109 ? 30.242 -2.402 -45.202 1.00 60.47 109 PRO A N 1
ATOM 779 C CA . PRO A 1 109 ? 30.335 -2.770 -46.605 1.00 60.47 109 PRO A CA 1
ATOM 780 C C . PRO A 1 109 ? 31.414 -1.904 -47.272 1.00 60.47 109 PRO A C 1
ATOM 782 O O . PRO A 1 109 ? 31.248 -0.694 -47.386 1.00 60.47 109 PRO A O 1
ATOM 785 N N . ASP A 1 110 ? 32.520 -2.520 -47.698 1.00 60.16 110 ASP A N 1
ATOM 786 C CA . ASP A 1 110 ? 33.569 -1.871 -48.508 1.00 60.16 110 ASP A CA 1
ATOM 787 C C . ASP A 1 110 ? 33.145 -1.703 -49.983 1.00 60.16 110 ASP A C 1
ATOM 789 O O . ASP A 1 110 ? 33.874 -1.135 -50.798 1.00 60.16 110 ASP A O 1
ATOM 793 N N . GLU A 1 111 ? 31.965 -2.209 -50.351 1.00 62.38 111 GLU A N 1
ATOM 794 C CA . GLU A 1 111 ? 31.455 -2.161 -51.716 1.00 62.38 111 GLU A CA 1
ATOM 795 C C . GLU A 1 111 ? 30.656 -0.866 -51.945 1.00 62.38 111 GLU A C 1
ATOM 797 O O . GLU A 1 111 ? 29.744 -0.571 -51.165 1.00 62.38 111 GLU A O 1
ATOM 802 N N . PRO A 1 112 ? 30.978 -0.064 -52.983 1.00 63.09 112 PRO A N 1
ATOM 803 C CA . PRO A 1 112 ? 30.218 1.135 -53.305 1.00 63.09 112 PRO A CA 1
ATOM 804 C C . PRO A 1 112 ? 28.765 0.759 -53.588 1.00 63.09 112 PRO A C 1
ATOM 806 O O . PRO A 1 112 ? 28.471 0.015 -54.521 1.00 63.09 112 PRO A O 1
ATOM 809 N N . ASP A 1 113 ? 27.870 1.281 -52.757 1.00 60.78 113 ASP A N 1
ATOM 810 C CA . ASP A 1 113 ? 26.448 0.989 -52.812 1.00 60.78 113 ASP A CA 1
ATOM 811 C C . ASP A 1 113 ? 25.855 1.309 -54.202 1.00 60.78 113 ASP A C 1
ATOM 813 O O . ASP A 1 113 ? 25.802 2.483 -54.594 1.00 60.78 113 ASP A O 1
ATOM 817 N N . PRO A 1 114 ? 25.372 0.297 -54.952 1.00 64.56 114 PRO A N 1
ATOM 818 C CA . PRO A 1 114 ? 24.842 0.481 -56.300 1.00 64.56 114 PRO A CA 1
ATOM 819 C C . PRO A 1 114 ? 23.526 1.275 -56.338 1.00 64.56 114 PRO A C 1
ATOM 821 O O . PRO A 1 114 ? 23.095 1.678 -57.420 1.00 64.56 114 PRO A O 1
ATOM 824 N N . PHE A 1 115 ? 22.890 1.517 -55.186 1.00 67.94 115 PHE A N 1
ATOM 825 C CA . PHE A 1 115 ? 21.642 2.271 -55.062 1.00 67.94 115 PHE A CA 1
ATO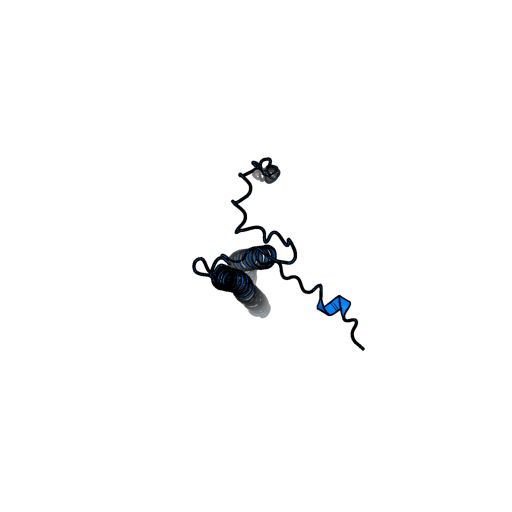M 826 C C . PHE A 1 115 ? 21.824 3.672 -54.461 1.00 67.94 115 PHE A C 1
ATOM 828 O O . PHE A 1 115 ? 20.849 4.420 -54.377 1.00 67.94 115 PHE A O 1
ATOM 835 N N . GLY A 1 116 ? 23.045 4.062 -54.070 1.00 59.44 116 GLY A N 1
ATOM 836 C CA . GLY A 1 116 ? 23.312 5.380 -53.480 1.00 59.44 116 GLY A CA 1
ATOM 837 C C . GLY A 1 116 ? 22.577 5.640 -52.156 1.00 59.44 116 GLY A C 1
ATOM 838 O O . GLY A 1 116 ? 22.381 6.794 -51.772 1.00 59.44 116 GLY A O 1
ATOM 839 N N . THR A 1 117 ? 22.154 4.589 -51.456 1.00 59.44 117 THR A N 1
ATOM 840 C CA . THR A 1 117 ? 21.627 4.657 -50.096 1.00 59.44 117 THR A CA 1
ATOM 841 C C . THR A 1 117 ? 22.755 4.916 -49.098 1.00 59.44 117 THR A C 1
ATOM 843 O O . THR A 1 117 ? 23.427 4.025 -48.589 1.00 59.44 117 THR A O 1
ATOM 846 N N . THR A 1 118 ? 22.944 6.182 -48.736 1.00 52.66 118 THR A N 1
ATOM 847 C CA . THR A 1 118 ? 23.732 6.527 -47.551 1.00 52.66 118 THR A CA 1
ATOM 848 C C . THR A 1 118 ? 23.050 5.948 -46.314 1.00 52.66 118 THR A C 1
ATOM 850 O O . THR A 1 118 ? 22.058 6.509 -45.848 1.00 52.66 118 THR A O 1
ATOM 853 N N . VAL A 1 119 ? 23.572 4.844 -45.774 1.00 54.66 119 VAL A N 1
ATOM 854 C CA . VAL A 1 119 ? 23.239 4.392 -44.419 1.00 54.66 119 VAL A CA 1
ATOM 855 C C . VAL A 1 119 ? 23.879 5.400 -43.464 1.00 54.66 119 VAL A C 1
ATOM 857 O O . VAL A 1 119 ? 25.109 5.510 -43.449 1.00 54.66 119 VAL A O 1
ATOM 860 N N . PRO A 1 120 ? 23.107 6.177 -42.686 1.00 48.56 120 PRO A N 1
ATOM 861 C CA . PRO A 1 120 ? 23.692 6.991 -41.637 1.00 48.56 120 PRO A CA 1
ATOM 862 C C . PRO A 1 120 ? 24.391 6.032 -40.670 1.00 48.56 120 PRO A C 1
ATOM 864 O O . PRO A 1 120 ? 23.745 5.166 -40.080 1.00 48.56 120 PRO A O 1
ATOM 867 N N . GLY A 1 121 ? 25.715 6.148 -40.546 1.00 49.31 121 GLY A N 1
ATOM 868 C CA . GLY A 1 121 ? 26.466 5.459 -39.496 1.00 49.31 121 GLY A CA 1
ATOM 869 C C . GLY A 1 121 ? 25.908 5.809 -38.110 1.00 49.31 121 GLY A C 1
ATOM 870 O O . GLY A 1 121 ? 25.087 6.727 -38.008 1.00 49.31 121 GLY A O 1
ATOM 871 N N . PRO A 1 122 ? 26.327 5.104 -37.040 1.00 46.41 122 PRO A N 1
ATOM 872 C CA . PRO A 1 122 ? 25.822 5.356 -35.695 1.00 46.41 122 PRO A CA 1
ATOM 873 C C . PRO A 1 122 ? 25.933 6.850 -35.423 1.00 46.41 122 PRO A C 1
ATOM 875 O O . PRO A 1 122 ? 27.029 7.411 -35.466 1.00 46.41 122 PRO A O 1
ATOM 878 N N . ALA A 1 123 ? 24.778 7.497 -35.263 1.00 41.75 123 ALA A N 1
ATOM 879 C CA . ALA A 1 123 ? 24.709 8.930 -35.100 1.00 41.75 123 ALA A CA 1
ATOM 880 C C . ALA A 1 123 ? 25.649 9.304 -33.956 1.00 41.75 123 ALA A C 1
ATOM 882 O O . ALA A 1 123 ? 25.453 8.872 -32.819 1.00 41.75 123 ALA A O 1
ATOM 883 N N . THR A 1 124 ? 26.681 10.094 -34.255 1.00 40.47 124 THR A N 1
ATOM 884 C CA . THR A 1 124 ? 27.358 10.878 -33.231 1.00 40.47 124 THR A CA 1
ATOM 885 C C . THR A 1 124 ? 26.243 11.561 -32.457 1.00 40.47 124 THR A C 1
ATOM 887 O O . THR A 1 124 ? 25.451 12.290 -33.061 1.00 40.47 124 THR A O 1
ATOM 890 N N . ALA A 1 125 ? 26.123 11.230 -31.169 1.00 39.78 125 ALA A N 1
ATOM 891 C CA . ALA A 1 125 ? 25.075 11.748 -30.306 1.00 39.78 125 ALA A CA 1
ATOM 892 C C . ALA A 1 125 ? 24.918 13.253 -30.574 1.00 39.78 125 ALA A C 1
ATOM 894 O O . ALA A 1 125 ? 25.937 13.957 -30.583 1.00 39.78 125 ALA A O 1
ATOM 895 N N . PRO A 1 126 ? 23.701 13.760 -30.849 1.00 34.88 126 PRO A N 1
ATOM 896 C CA . PRO A 1 126 ? 23.524 15.193 -30.979 1.00 34.88 126 PRO A CA 1
ATOM 897 C C . PRO A 1 126 ? 24.064 15.826 -29.700 1.00 34.88 126 PRO A C 1
ATOM 899 O O . PRO A 1 126 ? 23.710 15.417 -28.592 1.00 34.88 126 PRO A O 1
ATOM 902 N N . ALA A 1 127 ? 24.993 16.768 -29.875 1.00 39.12 127 ALA A N 1
ATOM 903 C CA . ALA A 1 127 ? 25.552 17.551 -28.792 1.00 39.12 127 ALA A CA 1
ATOM 904 C C . ALA A 1 127 ? 24.408 18.031 -27.899 1.00 39.12 127 ALA A C 1
ATOM 906 O O . ALA A 1 127 ? 23.424 18.568 -28.406 1.00 39.12 127 ALA A O 1
ATOM 907 N N . SER A 1 128 ? 24.545 17.805 -26.592 1.00 43.66 128 SER A N 1
ATOM 908 C CA . SER A 1 128 ? 23.591 18.201 -25.567 1.00 43.66 128 SER A CA 1
ATOM 909 C C . SER A 1 128 ? 23.149 19.649 -25.771 1.00 43.66 128 SER A C 1
ATOM 911 O O . SER A 1 128 ? 23.810 20.586 -25.323 1.00 43.66 128 SER A O 1
ATOM 913 N N . THR A 1 129 ? 22.010 19.860 -26.425 1.00 36.91 129 THR A N 1
ATOM 914 C CA . THR A 1 129 ? 21.276 21.109 -26.282 1.00 36.91 129 THR A CA 1
ATOM 915 C C . THR A 1 129 ? 20.698 21.077 -24.885 1.00 36.91 129 THR A C 1
ATOM 917 O O . THR A 1 129 ? 19.743 20.354 -24.614 1.00 36.91 129 THR A O 1
ATOM 920 N N . SER A 1 130 ? 21.364 21.810 -23.994 1.00 45.06 130 SER A N 1
ATOM 921 C CA . SER A 1 130 ? 20.915 22.131 -22.647 1.00 45.06 130 SER A CA 1
ATOM 922 C C . SER A 1 130 ? 19.404 22.370 -22.655 1.00 45.06 130 SER A C 1
ATOM 924 O O . SER A 1 130 ? 18.935 23.366 -23.206 1.00 45.06 130 SER A O 1
ATOM 926 N N . ALA A 1 131 ? 18.642 21.445 -22.072 1.00 41.78 131 ALA A N 1
ATOM 927 C CA . ALA A 1 131 ? 17.233 21.676 -21.807 1.00 41.78 131 ALA A CA 1
ATOM 928 C C . ALA A 1 131 ? 17.111 22.902 -20.880 1.00 41.78 131 ALA A C 1
ATOM 930 O O . ALA A 1 131 ? 17.955 23.073 -19.989 1.00 41.78 131 ALA A O 1
ATOM 931 N N . PRO A 1 132 ? 16.104 23.774 -21.061 1.00 43.34 132 PRO A N 1
ATOM 932 C CA . PRO A 1 132 ? 15.794 24.766 -20.044 1.00 43.34 132 PRO A CA 1
ATOM 933 C C . PRO A 1 132 ? 15.471 24.032 -18.736 1.00 43.34 132 PRO A C 1
ATOM 935 O O . PRO A 1 132 ? 14.825 22.983 -18.749 1.00 43.34 132 PRO A O 1
ATOM 938 N N . ALA A 1 133 ? 15.983 24.565 -17.625 1.00 45.81 133 ALA A N 1
ATOM 939 C CA . ALA A 1 133 ? 15.817 24.003 -16.290 1.00 45.81 133 ALA A CA 1
ATOM 940 C C . ALA A 1 133 ? 14.349 23.613 -16.018 1.00 45.81 133 ALA A C 1
ATOM 942 O O . ALA A 1 133 ? 13.446 24.334 -16.456 1.00 45.81 133 ALA A O 1
ATOM 943 N N . PRO A 1 134 ? 14.091 22.510 -15.288 1.00 43.47 134 PRO A N 1
ATOM 944 C CA . PRO A 1 134 ? 12.736 22.169 -14.885 1.00 43.47 134 PRO A CA 1
ATOM 945 C C . PRO A 1 134 ? 12.136 23.357 -14.135 1.00 43.47 134 PRO A C 1
ATOM 947 O O . PRO A 1 134 ? 12.773 23.927 -13.247 1.00 43.47 134 PRO A O 1
ATOM 950 N N . ALA A 1 135 ? 10.918 23.742 -14.517 1.00 45.38 135 ALA A N 1
ATOM 951 C CA . ALA A 1 135 ? 10.146 24.710 -13.764 1.00 45.38 135 ALA A CA 1
ATOM 952 C C . ALA A 1 135 ? 10.083 24.236 -12.308 1.00 45.38 135 ALA A C 1
ATOM 954 O O . ALA A 1 135 ? 9.570 23.155 -12.015 1.00 45.38 135 ALA A O 1
ATOM 955 N N . THR A 1 136 ? 10.661 25.034 -11.412 1.00 45.06 136 THR A N 1
ATOM 956 C CA . THR A 1 136 ? 10.582 24.854 -9.968 1.00 45.06 136 THR A CA 1
ATOM 957 C C . THR A 1 136 ? 9.123 24.626 -9.593 1.00 45.06 136 THR A C 1
ATOM 959 O O . THR A 1 136 ? 8.282 25.496 -9.828 1.00 45.06 136 THR A O 1
ATOM 962 N N . ALA A 1 137 ? 8.814 23.457 -9.031 1.00 44.19 137 ALA A N 1
ATOM 963 C CA . ALA A 1 137 ? 7.509 23.207 -8.441 1.00 44.19 137 ALA A CA 1
ATOM 964 C C . ALA A 1 137 ? 7.199 24.329 -7.428 1.00 44.19 137 ALA A C 1
ATOM 966 O O . ALA A 1 137 ? 8.096 24.714 -6.668 1.00 44.19 137 ALA A O 1
ATOM 967 N N . PRO A 1 138 ? 5.974 24.883 -7.397 1.00 44.72 138 PRO A N 1
ATOM 968 C CA . PRO A 1 138 ? 5.608 25.818 -6.346 1.00 44.72 138 PRO A CA 1
ATOM 969 C C . PRO A 1 138 ? 5.800 25.135 -4.988 1.00 44.72 138 PRO A C 1
ATOM 971 O O . PRO A 1 138 ? 5.408 23.983 -4.797 1.00 44.72 138 PRO A O 1
ATOM 974 N N . ALA A 1 139 ? 6.448 25.849 -4.065 1.00 44.72 139 ALA A N 1
ATOM 975 C CA . ALA A 1 139 ? 6.675 25.390 -2.702 1.00 44.72 139 ALA A CA 1
ATOM 976 C C . ALA A 1 139 ? 5.357 24.903 -2.068 1.00 44.72 139 ALA A C 1
ATOM 978 O O . ALA A 1 139 ? 4.305 25.494 -2.338 1.00 44.72 139 ALA A O 1
ATOM 979 N N . PRO A 1 140 ? 5.389 23.864 -1.211 1.00 41.53 140 PRO A N 1
ATOM 980 C CA . PRO A 1 140 ? 4.206 23.467 -0.465 1.00 41.53 140 PRO A CA 1
ATOM 981 C C . PRO A 1 140 ? 3.696 24.679 0.314 1.00 41.53 140 PRO A C 1
ATOM 983 O O . PRO A 1 140 ? 4.461 25.339 1.019 1.00 41.53 140 PRO A O 1
ATOM 986 N N . ALA A 1 141 ? 2.409 24.988 0.152 1.00 47.75 141 ALA A N 1
ATOM 987 C CA . ALA A 1 141 ? 1.752 26.015 0.938 1.00 47.75 141 ALA A CA 1
ATOM 988 C C . ALA A 1 141 ? 1.997 25.714 2.419 1.00 47.75 141 ALA A C 1
ATOM 990 O O . ALA A 1 141 ? 1.608 24.660 2.925 1.00 47.75 141 ALA A O 1
ATOM 991 N N . THR A 1 142 ? 2.680 26.629 3.101 1.00 44.31 142 THR A N 1
ATOM 992 C CA . THR A 1 142 ? 2.875 26.579 4.543 1.00 44.31 142 THR A CA 1
ATOM 993 C C . THR A 1 142 ? 1.496 26.490 5.187 1.00 44.31 142 THR A C 1
ATOM 995 O O . THR A 1 142 ? 0.697 27.421 5.076 1.00 44.31 142 THR A O 1
ATOM 998 N N . ALA A 1 143 ? 1.194 25.362 5.830 1.00 44.41 143 ALA A N 1
ATOM 999 C CA . ALA A 1 143 ? -0.010 25.236 6.635 1.00 44.41 143 ALA A CA 1
ATOM 1000 C C . ALA A 1 143 ? -0.036 26.382 7.666 1.00 44.41 143 ALA A C 1
ATOM 1002 O O . ALA A 1 143 ? 1.001 26.664 8.280 1.00 44.41 143 ALA A O 1
ATOM 1003 N N . PRO A 1 144 ? -1.174 27.071 7.869 1.00 42.88 144 PRO A N 1
ATOM 1004 C CA . PRO A 1 144 ? -1.269 28.071 8.918 1.00 42.88 144 PRO A CA 1
ATOM 1005 C C . PRO A 1 144 ? -0.992 27.406 10.267 1.00 42.88 144 PRO A C 1
ATOM 1007 O O . PRO A 1 144 ? -1.544 26.352 10.585 1.00 42.88 144 PRO A O 1
ATOM 1010 N N . ALA A 1 145 ? -0.102 28.028 11.040 1.00 44.03 145 ALA A N 1
ATOM 1011 C CA . ALA A 1 145 ? 0.249 27.597 12.381 1.00 44.03 145 ALA A CA 1
ATOM 1012 C C . ALA A 1 145 ? -1.021 27.358 13.206 1.00 44.03 145 ALA A C 1
ATOM 1014 O O . ALA A 1 145 ? -1.885 28.232 13.304 1.00 44.03 145 ALA A O 1
ATOM 1015 N N . ALA A 1 146 ? -1.115 26.174 13.812 1.00 44.44 146 ALA A N 1
ATOM 1016 C CA . ALA A 1 146 ? -2.133 25.875 14.801 1.00 44.44 146 ALA A CA 1
ATOM 1017 C C . ALA A 1 146 ? -2.088 26.952 15.895 1.00 44.44 146 ALA A C 1
ATOM 1019 O O . ALA A 1 146 ? -1.096 27.093 16.616 1.00 44.44 146 ALA A O 1
ATOM 1020 N N . ALA A 1 147 ? -3.161 27.735 15.998 1.00 45.56 147 ALA A N 1
ATOM 1021 C CA . ALA A 1 147 ? -3.349 28.664 17.094 1.00 45.56 147 ALA A CA 1
ATOM 1022 C C . ALA A 1 147 ? -3.349 27.867 18.405 1.00 45.56 147 ALA A C 1
ATOM 1024 O O . ALA A 1 147 ? -4.168 26.974 18.621 1.00 45.56 147 ALA A O 1
ATOM 1025 N N . LYS A 1 148 ? -2.393 28.185 19.277 1.00 48.62 148 LYS A N 1
ATOM 1026 C CA . LYS A 1 148 ? -2.313 27.672 20.644 1.00 48.62 148 LYS A CA 1
ATOM 1027 C C . LYS A 1 148 ? -3.617 28.047 21.368 1.00 48.62 148 LYS A C 1
ATOM 1029 O O . LYS A 1 148 ? -3.945 29.234 21.368 1.00 48.62 148 LYS A O 1
ATOM 1034 N N . PRO A 1 149 ? -4.354 27.116 21.998 1.00 42.12 149 PRO A N 1
ATOM 1035 C CA . PRO A 1 149 ? -5.498 27.495 22.811 1.00 42.12 149 PRO A CA 1
ATOM 1036 C C . PRO A 1 149 ? -4.986 28.258 24.038 1.00 42.12 149 PRO A C 1
ATOM 1038 O O . PRO A 1 149 ? -4.413 27.688 24.967 1.00 42.12 149 PRO A O 1
ATOM 1041 N N . THR A 1 150 ? -5.148 29.579 24.024 1.00 48.44 150 THR A N 1
ATOM 1042 C CA . THR A 1 150 ? -5.066 30.411 25.219 1.00 48.44 150 THR A CA 1
ATOM 1043 C C . THR A 1 150 ? -6.244 30.045 26.108 1.00 48.44 150 THR A C 1
ATOM 1045 O O . THR A 1 150 ? -7.401 30.279 25.768 1.00 48.44 150 THR A O 1
ATOM 1048 N N . GLY A 1 151 ? -5.941 29.421 27.246 1.00 47.00 151 GLY A N 1
ATOM 1049 C CA . GLY A 1 151 ? -6.927 29.096 28.264 1.00 47.00 151 GLY A CA 1
ATOM 1050 C C . GLY A 1 151 ? -7.680 30.345 28.711 1.00 47.00 151 GLY A C 1
ATOM 1051 O O . GLY A 1 151 ? -7.107 31.241 29.331 1.00 47.00 151 GLY A O 1
ATOM 1052 N N . ALA A 1 152 ? -8.977 30.381 28.423 1.00 45.00 152 ALA A N 1
ATOM 1053 C CA . ALA A 1 152 ? -9.908 31.265 29.096 1.00 45.00 152 ALA A CA 1
ATOM 1054 C C . ALA A 1 152 ? -10.278 30.620 30.438 1.00 45.00 152 ALA A C 1
ATOM 1056 O O . ALA A 1 152 ? -11.048 29.665 30.509 1.00 45.00 152 ALA A O 1
ATOM 1057 N N . LYS A 1 153 ? -9.691 31.149 31.512 1.00 48.94 153 LYS A N 1
ATOM 1058 C CA . LYS A 1 153 ? -10.167 30.965 32.881 1.00 48.94 153 LYS A CA 1
ATOM 1059 C C . LYS A 1 153 ? -11.519 31.674 32.992 1.00 48.94 153 LYS A C 1
ATOM 1061 O O . LYS A 1 153 ? -11.555 32.900 33.076 1.00 48.94 153 LYS A O 1
ATOM 1066 N N . ALA A 1 154 ? -12.614 30.920 32.966 1.00 43.16 154 ALA A N 1
ATOM 1067 C CA . ALA A 1 154 ? -13.918 31.443 33.349 1.00 43.16 154 ALA A CA 1
ATOM 1068 C C . ALA A 1 154 ? -13.945 31.613 34.874 1.00 43.16 154 ALA A C 1
ATOM 1070 O O . ALA A 1 154 ? -13.715 30.667 35.626 1.00 43.16 154 ALA A O 1
ATOM 1071 N N . ALA A 1 155 ? -14.156 32.853 35.304 1.00 46.47 155 ALA A N 1
ATOM 1072 C CA . ALA A 1 155 ? -14.639 33.177 36.632 1.00 46.47 155 ALA A CA 1
ATOM 1073 C C . ALA A 1 155 ? -16.137 32.842 36.700 1.00 46.47 155 ALA A C 1
ATOM 1075 O O . ALA A 1 155 ? -16.866 33.125 35.746 1.00 46.47 155 ALA A O 1
ATOM 1076 N N . GLY A 1 156 ? -16.563 32.258 37.817 1.00 43.44 156 GLY A N 1
ATOM 1077 C CA . GLY A 1 156 ? -17.940 31.866 38.110 1.00 43.44 156 GLY A CA 1
ATOM 1078 C C . GLY A 1 156 ? -17.957 30.791 39.173 1.00 43.44 156 GLY A C 1
ATOM 1079 O O . GLY A 1 156 ? -17.843 29.613 38.779 1.00 43.44 156 GLY A O 1
#

Sequence (156 aa):
MADPDLALEFTVSPAELDGCGQSAQHLGGLVPDETSKITDPCGQAAAGLSGWLTASAVRDCGTNWKALLDRLAGDMGDVGGRLASSAAYYRQVEQDVHTSLTNPSAPVPDEPDPFGTTVPGPATAPASTSAPAPATAPAPATAPAAAKPTGAKAAG

Radius of gyration: 30.17 Å; chains: 1; bounding box: 55×41×94 Å

Secondary structure (DSSP, 8-state):
---HHHHH-----HHHHHHHHHHHHHHHHHHHHHHHHHHHHHHHHHHHTTTSHHHHHHHHHHHHHHHHHHHHHHHHHHHHHHHHHHHHHHHHHHHHHHHHH--TTSPP--S--TT------S--------PPPPPPPPPPP-PPP-----------

Foldseek 3Di:
DDDVVVVVPPDDDLVVLLVQLVVLLVQLVVQLVVLVVQLVVLQVVLVVQPPDPVSVVSNVVSVVSSVVSNVSSVVSNVSSVVSNVVSVVVVVVVVVVVVVVPDPPDDDPPDDDPVPDDDPDPDPPPPDPDDPDPDPDPDPDDDPDDDDPDDDPDDD

pLDDT: mean 75.09, std 21.47, range [34.88, 97.0]